Protein AF-A0A535W2A6-F1 (afdb_monomer_lite)

Secondary structure (DSSP, 8-state):
-EEEEEETTTEEEEEETTEEEEEEPPTT-EEEE-TTS-EEEE-TTS-EEEETTSEEEE--S-TTSSSPEEP-S-EEE--TT-PPP-

Radius of gyration: 12.58 Å; chains: 1; bounding box: 31×35×31 Å

pLDDT: mean 83.19, std 14.09, range [38.28, 96.44]

Sequence (86 aa):
MGLLIVDADFGTAAEGNYGIKPLIWPLGYTARRLAGGEVVVLNRTGDVVATTGHKYQFWTVAWGGGGPAHTGFCVNEWSPDATPAL

Foldseek 3Di:
DFQWAQDPPQRIWTQDPLGIAREDEPPQWDWDADPVRKIFIAHNVRDTLDIGRFDWDFPFPDSPDPHHTYGPPDIGGDDPPPDPDD

Structure (mmCIF, N/CA/C/O backbone):
data_AF-A0A535W2A6-F1
#
_entry.id   AF-A0A535W2A6-F1
#
loop_
_atom_site.group_PDB
_atom_site.id
_atom_site.type_symbol
_atom_site.label_atom_id
_atom_site.label_alt_id
_atom_site.label_comp_id
_atom_site.label_asym_id
_atom_site.label_entity_id
_atom_site.label_seq_id
_atom_site.pdbx_PDB_ins_code
_atom_site.Cartn_x
_atom_site.Cartn_y
_atom_site.Cartn_z
_atom_site.occupancy
_atom_site.B_iso_or_equiv
_atom_site.auth_seq_id
_atom_site.auth_comp_id
_atom_site.auth_asym_id
_atom_site.auth_atom_id
_atom_site.pdbx_PDB_model_num
ATOM 1 N N . MET A 1 1 ? -3.151 5.724 -13.143 1.00 81.88 1 MET A N 1
ATOM 2 C CA . MET A 1 1 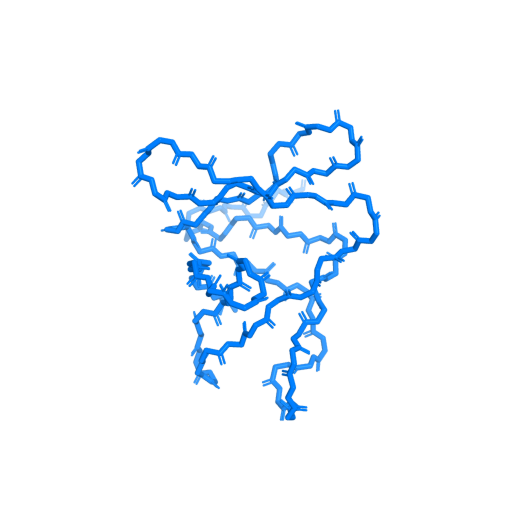? -3.987 4.924 -12.221 1.00 81.88 1 MET A CA 1
ATOM 3 C C . MET A 1 1 ? -3.417 3.522 -12.158 1.00 81.88 1 MET A C 1
ATOM 5 O O . MET A 1 1 ? -2.839 3.097 -13.153 1.00 81.88 1 MET A O 1
ATOM 9 N N . GLY A 1 2 ? -3.599 2.820 -11.044 1.00 87.69 2 GLY A N 1
ATOM 10 C CA . GLY A 1 2 ? -3.271 1.399 -10.946 1.00 87.69 2 GLY A CA 1
ATOM 11 C C . GLY A 1 2 ? -4.158 0.682 -9.936 1.00 87.69 2 GLY A C 1
ATOM 12 O O . GLY A 1 2 ? -4.608 1.300 -8.970 1.00 87.69 2 GLY A O 1
ATOM 13 N N . LEU A 1 3 ? -4.428 -0.598 -10.183 1.00 93.06 3 LEU A N 1
ATOM 14 C CA . LEU A 1 3 ? -5.023 -1.505 -9.206 1.00 93.06 3 LEU A CA 1
ATOM 15 C C . LEU A 1 3 ? -3.965 -1.813 -8.145 1.00 93.06 3 LEU A C 1
ATOM 17 O O . LEU A 1 3 ? -2.887 -2.291 -8.492 1.00 93.06 3 LEU A O 1
ATOM 21 N N . LEU A 1 4 ? -4.249 -1.528 -6.876 1.00 94.94 4 LEU A N 1
ATOM 22 C CA . LEU A 1 4 ? -3.357 -1.912 -5.788 1.00 94.94 4 LEU A CA 1
ATOM 23 C C . LEU A 1 4 ? -3.479 -3.420 -5.556 1.00 94.94 4 LEU A C 1
ATOM 25 O O . LEU A 1 4 ? -4.569 -3.927 -5.294 1.00 94.94 4 LEU A O 1
ATOM 29 N N . ILE A 1 5 ? -2.360 -4.127 -5.627 1.00 96.00 5 ILE A N 1
ATOM 30 C CA . ILE A 1 5 ? -2.271 -5.578 -5.466 1.00 96.00 5 ILE A CA 1
ATOM 31 C C . ILE A 1 5 ? -1.267 -5.933 -4.367 1.00 96.00 5 ILE A C 1
ATOM 33 O O . ILE A 1 5 ? -0.428 -5.118 -3.972 1.00 96.00 5 ILE A O 1
ATOM 37 N N . VAL A 1 6 ? -1.362 -7.162 -3.865 1.00 96.44 6 VAL A N 1
ATOM 38 C CA . VAL A 1 6 ? -0.393 -7.712 -2.911 1.00 96.44 6 VAL A CA 1
ATOM 39 C C . VAL A 1 6 ? 0.911 -8.020 -3.643 1.00 96.44 6 VAL A C 1
ATOM 41 O O . VAL A 1 6 ? 0.893 -8.606 -4.722 1.00 96.44 6 VAL A O 1
ATOM 44 N N . ASP A 1 7 ? 2.033 -7.666 -3.024 1.00 93.56 7 ASP A N 1
ATOM 45 C CA . ASP A 1 7 ? 3.377 -8.016 -3.487 1.00 93.56 7 ASP A CA 1
ATOM 46 C C . ASP A 1 7 ? 4.112 -8.765 -2.366 1.00 93.56 7 ASP A C 1
ATOM 48 O O . ASP A 1 7 ? 3.993 -8.407 -1.190 1.00 93.56 7 ASP A O 1
ATOM 52 N N . ALA A 1 8 ? 4.809 -9.850 -2.702 1.00 90.56 8 ALA A N 1
ATOM 53 C CA . ALA A 1 8 ? 5.461 -10.699 -1.706 1.00 90.56 8 ALA A CA 1
ATOM 54 C C . ALA A 1 8 ? 6.713 -10.047 -1.099 1.00 90.56 8 ALA A C 1
ATOM 56 O O . ALA A 1 8 ? 6.987 -10.261 0.081 1.00 90.56 8 ALA A O 1
ATOM 57 N N . ASP A 1 9 ? 7.420 -9.229 -1.880 1.00 90.44 9 ASP A N 1
ATOM 58 C CA . ASP A 1 9 ? 8.723 -8.668 -1.522 1.00 90.44 9 ASP A CA 1
ATOM 59 C C . ASP A 1 9 ? 8.592 -7.237 -0.980 1.00 90.44 9 ASP A C 1
ATOM 61 O O . ASP A 1 9 ? 9.295 -6.844 -0.050 1.00 90.44 9 ASP A O 1
ATOM 65 N N . PHE A 1 10 ? 7.652 -6.461 -1.525 1.00 88.88 10 PHE A N 1
ATOM 66 C CA . PHE A 1 10 ? 7.423 -5.053 -1.176 1.00 88.88 10 PHE A CA 1
ATOM 67 C C . PHE A 1 10 ? 6.126 -4.823 -0.388 1.00 88.88 10 PHE A C 1
ATOM 69 O O . PHE A 1 10 ? 5.794 -3.691 -0.033 1.00 88.88 10 PHE A O 1
ATOM 76 N N . GLY A 1 11 ? 5.355 -5.879 -0.122 1.00 91.38 11 GLY A N 1
ATOM 77 C CA . GLY A 1 11 ? 4.051 -5.822 0.542 1.00 91.38 11 GLY A CA 1
ATOM 78 C C . GLY A 1 11 ? 2.919 -5.385 -0.391 1.00 91.38 11 GLY A C 1
ATOM 79 O O . GLY A 1 11 ? 1.857 -6.010 -0.403 1.00 91.38 11 GLY A O 1
ATOM 80 N N . THR A 1 12 ? 3.147 -4.352 -1.206 1.00 94.75 12 THR A N 1
ATOM 81 C CA . THR A 1 12 ? 2.183 -3.875 -2.207 1.00 94.75 12 THR A CA 1
ATOM 82 C C . THR A 1 12 ? 2.844 -3.500 -3.527 1.00 94.75 12 THR A C 1
ATOM 84 O O . THR A 1 12 ? 3.926 -2.911 -3.547 1.00 94.75 12 THR A O 1
ATOM 87 N N . ALA A 1 13 ? 2.124 -3.733 -4.617 1.00 93.69 13 ALA A N 1
ATOM 88 C CA . ALA A 1 13 ? 2.438 -3.222 -5.942 1.00 93.69 13 ALA A CA 1
ATOM 89 C C . ALA A 1 13 ? 1.192 -2.577 -6.556 1.00 93.69 13 ALA A C 1
ATOM 91 O O . ALA A 1 13 ? 0.076 -2.763 -6.072 1.00 93.69 13 ALA A O 1
ATOM 92 N N . ALA A 1 14 ? 1.372 -1.820 -7.631 1.00 91.69 14 ALA A N 1
ATOM 93 C CA . ALA A 1 14 ? 0.268 -1.349 -8.444 1.00 91.69 14 ALA A CA 1
ATOM 94 C C . ALA A 1 14 ? 0.387 -1.869 -9.875 1.00 91.69 14 ALA A C 1
ATOM 96 O O . ALA A 1 14 ? 1.416 -1.706 -10.532 1.00 91.69 14 ALA A O 1
ATOM 97 N N . GLU A 1 15 ? -0.694 -2.475 -10.352 1.00 91.88 15 GLU A N 1
ATOM 98 C CA . GLU A 1 15 ? -0.852 -2.918 -11.730 1.00 91.88 15 GLU A CA 1
ATOM 99 C C . GLU A 1 15 ? -1.520 -1.806 -12.543 1.00 91.88 15 GLU A C 1
ATOM 101 O O . GLU A 1 15 ? -2.641 -1.379 -12.252 1.00 91.88 15 GLU A O 1
ATOM 106 N N . GLY A 1 16 ? -0.816 -1.299 -13.552 1.00 86.06 16 GLY A N 1
ATOM 107 C CA . GLY A 1 16 ? -1.326 -0.266 -14.447 1.00 86.06 16 GLY A CA 1
ATOM 108 C C . GLY A 1 16 ? -0.910 -0.496 -15.895 1.00 86.06 16 GLY A C 1
ATOM 109 O O . GLY A 1 16 ? -0.348 -1.527 -16.253 1.00 86.06 16 GLY A O 1
ATOM 110 N N . ASN A 1 17 ? -1.141 0.508 -16.741 1.00 81.44 17 ASN A N 1
ATOM 111 C CA . ASN A 1 17 ? -0.888 0.421 -18.188 1.00 81.44 17 ASN A CA 1
ATOM 112 C C . ASN A 1 17 ? 0.584 0.157 -18.559 1.00 81.44 17 ASN A C 1
ATOM 114 O O . ASN A 1 17 ? 0.871 -0.247 -19.679 1.00 81.44 17 ASN A O 1
ATOM 118 N N . TYR A 1 18 ? 1.511 0.400 -17.631 1.00 77.94 18 TYR A N 1
ATOM 119 C CA . TYR A 1 18 ? 2.951 0.186 -17.806 1.00 77.94 18 TYR A CA 1
ATOM 120 C C . TYR A 1 18 ? 3.446 -1.087 -17.096 1.00 77.94 18 TYR A C 1
ATOM 122 O O . TYR A 1 18 ? 4.645 -1.236 -16.857 1.00 77.94 18 TYR A O 1
ATOM 130 N N . GLY A 1 19 ? 2.523 -1.986 -16.737 1.00 86.44 19 GLY A N 1
ATOM 131 C CA . GLY A 1 19 ? 2.788 -3.224 -16.012 1.00 86.44 19 GLY A CA 1
ATOM 132 C C . GLY A 1 19 ? 2.653 -3.085 -14.495 1.00 86.44 19 GLY A C 1
ATOM 133 O O . GLY A 1 19 ? 2.071 -2.126 -13.979 1.00 86.44 19 GLY A O 1
ATOM 134 N N . ILE A 1 20 ? 3.198 -4.075 -13.789 1.00 90.56 20 ILE A N 1
ATOM 135 C CA . ILE A 1 20 ? 3.226 -4.128 -12.326 1.00 90.56 20 ILE A CA 1
ATOM 136 C C . ILE A 1 20 ? 4.439 -3.350 -11.818 1.00 90.56 20 ILE A C 1
ATOM 138 O O . ILE A 1 20 ? 5.566 -3.551 -12.278 1.00 90.56 20 ILE A O 1
ATOM 142 N N . LYS A 1 21 ? 4.207 -2.458 -10.854 1.00 90.06 21 LYS A N 1
ATOM 143 C CA . LYS A 1 21 ? 5.252 -1.681 -10.184 1.00 90.06 21 LYS A CA 1
ATOM 144 C C . LYS A 1 21 ? 5.168 -1.871 -8.671 1.00 90.06 21 LYS A C 1
ATOM 146 O O . LYS A 1 21 ? 4.150 -1.486 -8.093 1.00 90.06 21 LYS A O 1
ATOM 151 N N . PRO A 1 22 ? 6.217 -2.401 -8.017 1.00 92.44 22 PRO A N 1
ATOM 152 C CA . PRO A 1 22 ? 6.300 -2.399 -6.562 1.00 92.44 22 PRO A CA 1
ATOM 153 C C . PRO A 1 22 ? 6.220 -0.973 -6.020 1.00 92.44 22 PRO A C 1
ATOM 155 O O . PRO A 1 22 ? 6.736 -0.044 -6.649 1.00 92.44 22 PRO A O 1
ATOM 158 N N . LEU A 1 23 ? 5.572 -0.792 -4.871 1.00 90.31 23 LEU A N 1
ATOM 159 C CA . LEU A 1 23 ? 5.347 0.527 -4.287 1.00 90.31 23 LEU A CA 1
ATOM 160 C C . LEU A 1 23 ? 6.198 0.751 -3.041 1.00 90.31 23 LEU A C 1
ATOM 162 O O . LEU A 1 23 ? 6.278 -0.101 -2.162 1.00 90.31 23 LEU A O 1
ATOM 166 N N . ILE A 1 24 ? 6.775 1.946 -2.946 1.00 90.44 24 ILE A N 1
ATOM 167 C CA . ILE A 1 24 ? 7.437 2.443 -1.741 1.00 90.44 24 ILE A CA 1
ATOM 168 C C . ILE A 1 24 ? 6.567 3.545 -1.143 1.00 90.44 24 ILE A C 1
ATOM 170 O O . ILE A 1 24 ? 6.358 4.589 -1.765 1.00 90.44 24 ILE A O 1
ATOM 174 N N . TRP A 1 25 ? 6.088 3.315 0.074 1.00 90.12 25 TRP A N 1
ATOM 175 C CA . TRP A 1 25 ? 5.263 4.266 0.814 1.00 90.12 25 TRP A CA 1
ATOM 176 C C . TRP A 1 25 ? 6.109 5.305 1.563 1.00 90.12 25 TRP A C 1
ATOM 178 O O . TRP A 1 25 ? 7.251 5.010 1.930 1.00 90.12 25 TRP A O 1
ATOM 188 N N . PRO A 1 26 ? 5.582 6.519 1.830 1.00 89.19 26 PRO A N 1
ATOM 189 C CA . PRO A 1 26 ? 6.289 7.501 2.639 1.00 89.19 26 PRO A CA 1
ATOM 190 C C . PRO A 1 26 ? 6.595 6.974 4.045 1.00 89.19 26 PRO A C 1
ATOM 192 O O . PRO A 1 26 ? 5.880 6.140 4.601 1.00 89.19 26 PRO A O 1
ATOM 195 N N . LEU A 1 27 ? 7.638 7.519 4.671 1.00 89.75 27 LEU A N 1
ATOM 196 C CA . LEU A 1 27 ? 8.021 7.127 6.027 1.00 89.75 27 LEU A CA 1
ATOM 197 C C . LEU A 1 27 ? 6.890 7.347 7.043 1.00 89.75 27 LEU A C 1
ATOM 199 O O . LEU A 1 27 ? 6.317 8.436 7.158 1.00 89.75 27 LEU A O 1
ATOM 203 N N . GLY A 1 28 ? 6.642 6.319 7.854 1.00 90.06 28 GLY A N 1
ATOM 204 C CA . GLY A 1 28 ? 5.566 6.289 8.845 1.00 90.06 28 GLY A CA 1
ATOM 205 C C . GLY A 1 28 ? 4.255 5.704 8.325 1.00 90.06 28 GLY A C 1
ATOM 206 O O . GLY A 1 28 ? 3.310 5.617 9.098 1.00 90.06 28 GLY A O 1
ATOM 207 N N . TYR A 1 29 ? 4.195 5.295 7.056 1.00 92.94 29 TYR A N 1
ATOM 208 C CA . TYR A 1 29 ? 3.115 4.458 6.549 1.00 92.94 29 TYR A CA 1
ATOM 209 C C . TYR A 1 29 ? 3.426 2.990 6.847 1.00 92.94 29 TYR A C 1
ATOM 211 O O . TYR A 1 29 ? 4.589 2.597 6.944 1.00 92.94 29 TYR A O 1
ATOM 219 N N . THR A 1 30 ? 2.397 2.169 7.030 1.00 92.56 30 THR A N 1
ATOM 220 C CA . THR A 1 30 ? 2.552 0.744 7.348 1.00 92.56 30 THR A CA 1
ATOM 221 C C . THR A 1 30 ? 1.558 -0.089 6.557 1.00 92.56 30 THR A C 1
ATOM 223 O O . THR A 1 30 ? 0.353 0.132 6.639 1.00 92.56 30 THR A O 1
ATOM 226 N N . ALA A 1 31 ? 2.065 -1.078 5.823 1.00 92.00 31 ALA A N 1
ATOM 227 C CA . ALA A 1 31 ? 1.250 -2.101 5.185 1.00 92.00 31 ALA A CA 1
ATOM 228 C C . ALA A 1 31 ? 0.943 -3.221 6.191 1.00 92.00 31 ALA A C 1
ATOM 230 O O . ALA A 1 31 ? 1.848 -3.759 6.830 1.00 92.00 31 ALA A O 1
ATOM 231 N N . ARG A 1 32 ? -0.332 -3.586 6.331 1.00 93.62 32 ARG A N 1
ATOM 232 C CA . ARG A 1 32 ? -0.801 -4.639 7.237 1.00 93.62 32 ARG A CA 1
ATOM 233 C C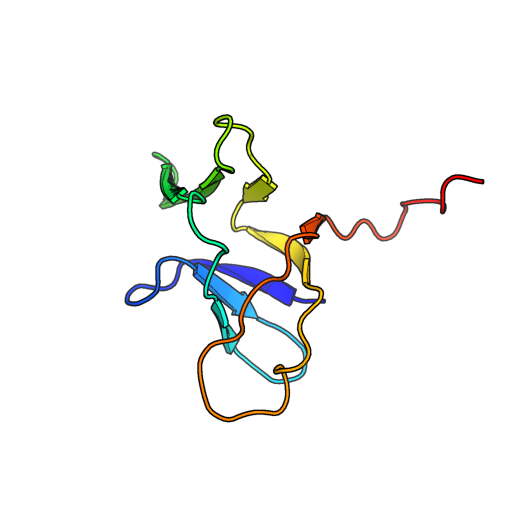 . ARG A 1 32 ? -1.699 -5.618 6.490 1.00 93.62 32 ARG A C 1
ATOM 235 O O . ARG A 1 32 ? -2.678 -5.208 5.873 1.00 93.62 32 ARG A O 1
ATOM 242 N N . ARG A 1 33 ? -1.394 -6.913 6.599 1.00 94.00 33 ARG A N 1
ATOM 243 C CA . ARG A 1 33 ? -2.250 -7.989 6.079 1.00 94.00 33 ARG A CA 1
ATOM 244 C C . ARG A 1 33 ? -3.529 -8.121 6.909 1.00 94.00 33 ARG A C 1
ATOM 246 O O . ARG A 1 33 ? -3.477 -8.068 8.138 1.00 94.00 33 ARG A O 1
ATOM 253 N N . LEU A 1 34 ? -4.655 -8.306 6.233 1.00 93.75 34 LEU A N 1
ATOM 254 C CA . LEU A 1 34 ? -5.950 -8.646 6.812 1.00 93.75 34 LEU A CA 1
ATOM 255 C C . LEU A 1 34 ? -6.204 -10.157 6.734 1.00 93.75 34 L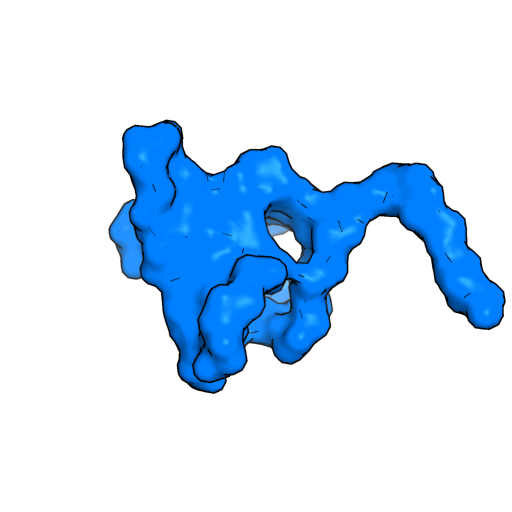EU A C 1
ATOM 257 O O . LEU A 1 34 ? -5.514 -10.886 6.021 1.00 93.75 34 LEU A O 1
ATOM 261 N N . ALA A 1 35 ? -7.215 -10.629 7.468 1.00 91.19 35 ALA A N 1
ATOM 262 C CA . ALA A 1 35 ? -7.574 -12.048 7.525 1.00 91.19 35 ALA A CA 1
ATOM 263 C C . ALA A 1 35 ? -8.046 -12.622 6.173 1.00 91.19 35 ALA A C 1
ATOM 265 O O . ALA A 1 35 ? -7.892 -13.819 5.949 1.00 91.19 35 ALA A O 1
ATOM 266 N N . GLY A 1 36 ? -8.576 -11.786 5.272 1.00 90.88 36 GLY A N 1
ATOM 267 C CA . GLY A 1 36 ? -8.982 -12.179 3.916 1.00 90.88 36 GLY A CA 1
ATOM 268 C C . GLY A 1 36 ? -7.833 -12.223 2.901 1.00 90.88 36 GLY A C 1
ATOM 269 O O . GLY A 1 36 ? -8.045 -12.569 1.742 1.00 90.88 36 GLY A O 1
ATOM 270 N N . GLY A 1 37 ? -6.600 -11.922 3.327 1.00 90.19 37 GLY A N 1
ATOM 271 C CA . GLY A 1 37 ? -5.417 -11.901 2.466 1.00 90.19 37 GLY A CA 1
ATOM 272 C C . GLY A 1 37 ? -5.139 -10.547 1.811 1.00 90.19 37 GLY A C 1
ATOM 273 O O . GLY A 1 37 ? -4.070 -10.375 1.223 1.00 90.19 37 GLY A O 1
ATOM 274 N N . GLU A 1 38 ? -6.039 -9.575 1.961 1.00 94.12 38 GLU A N 1
ATOM 275 C CA . GLU A 1 38 ? -5.825 -8.197 1.532 1.00 94.12 38 GLU A CA 1
ATOM 276 C C . GLU A 1 38 ? -4.730 -7.521 2.359 1.00 94.12 38 GLU A C 1
ATOM 278 O O . GLU A 1 38 ? -4.412 -7.912 3.485 1.00 94.12 38 GLU A O 1
ATOM 283 N N . VAL A 1 39 ? -4.172 -6.448 1.813 1.00 95.94 39 VAL A N 1
ATOM 284 C CA . VAL A 1 39 ? -3.279 -5.544 2.529 1.00 95.94 39 VAL A CA 1
ATOM 285 C C . VAL A 1 39 ? -3.942 -4.178 2.613 1.00 95.94 39 VAL A C 1
ATOM 287 O O . VAL A 1 39 ? -4.347 -3.614 1.598 1.00 95.94 39 VAL A O 1
ATOM 290 N N . VAL A 1 40 ? -4.019 -3.640 3.829 1.00 95.88 40 VAL A N 1
ATOM 291 C CA . VAL A 1 40 ? -4.341 -2.230 4.070 1.00 95.88 40 VAL A CA 1
ATOM 292 C C . VAL A 1 40 ? -3.063 -1.454 4.310 1.00 95.88 40 VAL A C 1
ATOM 294 O O . VAL A 1 40 ? -2.130 -1.952 4.940 1.00 95.88 40 VAL A O 1
ATOM 297 N N . VAL A 1 41 ? -3.034 -0.216 3.844 1.00 94.75 41 VAL A N 1
ATOM 298 C CA . VAL A 1 41 ? -1.954 0.723 4.108 1.00 94.75 41 VAL A CA 1
ATOM 299 C C . VAL A 1 41 ? -2.477 1.794 5.043 1.00 94.75 41 VAL A C 1
ATOM 301 O O . VAL A 1 41 ? -3.467 2.464 4.751 1.00 94.75 41 VAL A O 1
ATOM 304 N N . LEU A 1 42 ? -1.805 1.923 6.179 1.00 94.19 42 LEU A N 1
ATOM 305 C CA . LEU A 1 42 ? -2.096 2.895 7.218 1.00 94.19 42 LEU A CA 1
ATOM 306 C C . LEU A 1 42 ? -1.114 4.060 7.110 1.00 94.19 42 LEU A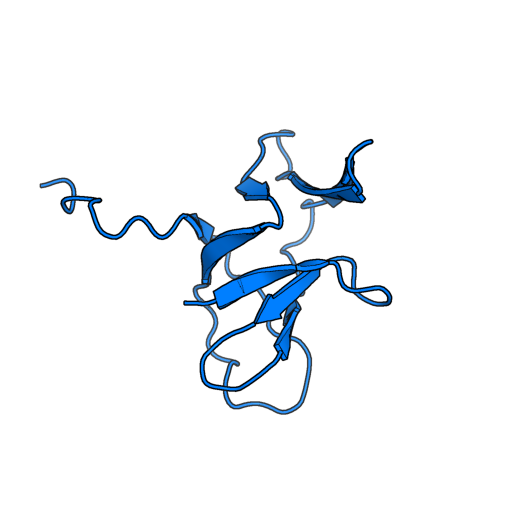 C 1
ATOM 308 O O . LEU A 1 42 ? 0.070 3.833 6.856 1.00 94.19 42 LEU A O 1
ATOM 312 N N . ASN A 1 43 ? -1.577 5.287 7.321 1.00 92.50 43 ASN A N 1
ATOM 313 C CA . ASN A 1 43 ? -0.700 6.445 7.501 1.00 92.50 43 ASN A CA 1
ATOM 314 C C . ASN A 1 43 ? -0.149 6.505 8.947 1.00 92.50 43 ASN A C 1
ATOM 316 O O . ASN A 1 43 ? -0.429 5.645 9.784 1.00 92.50 43 ASN A O 1
ATOM 320 N N . ARG A 1 44 ? 0.608 7.564 9.266 1.00 91.56 44 ARG A N 1
ATOM 321 C CA . ARG A 1 44 ? 1.218 7.752 10.596 1.00 91.56 44 ARG A CA 1
ATOM 322 C C . ARG A 1 44 ? 0.196 7.889 11.736 1.00 91.56 44 ARG A C 1
ATOM 324 O O . ARG A 1 44 ? 0.533 7.578 12.874 1.00 91.56 44 ARG A O 1
ATOM 331 N N . THR A 1 45 ? -1.013 8.372 11.455 1.00 93.50 45 THR A N 1
ATOM 332 C CA . THR A 1 45 ? -2.098 8.513 12.441 1.00 93.50 45 THR A CA 1
ATOM 333 C C . THR A 1 45 ? -2.913 7.231 12.605 1.00 93.50 45 THR A C 1
ATOM 335 O O . THR A 1 45 ? -3.716 7.142 13.529 1.00 93.50 45 THR A O 1
ATOM 338 N N . GLY A 1 46 ? -2.656 6.213 11.777 1.00 92.69 46 GLY A N 1
ATOM 339 C CA . GLY A 1 46 ? -3.359 4.934 11.800 1.00 92.69 46 GLY A CA 1
ATOM 340 C C . GLY A 1 46 ? -4.591 4.883 10.897 1.00 92.69 46 GLY A C 1
ATOM 341 O O . GLY A 1 46 ? -5.318 3.892 10.944 1.00 92.69 46 GLY A O 1
ATOM 342 N N . ASP A 1 47 ? -4.821 5.900 10.064 1.00 93.31 47 ASP A N 1
ATOM 343 C CA . ASP A 1 47 ? -5.932 5.912 9.114 1.00 93.31 47 ASP A CA 1
ATOM 344 C C . ASP A 1 47 ? -5.608 5.047 7.900 1.00 93.31 47 ASP A C 1
ATOM 346 O O . ASP A 1 47 ? -4.484 5.059 7.390 1.00 93.31 47 ASP A O 1
ATOM 350 N N . VAL A 1 48 ? -6.615 4.333 7.400 1.00 93.12 48 VAL A N 1
ATOM 351 C CA . VAL A 1 48 ? -6.510 3.577 6.150 1.00 93.12 48 VAL A CA 1
ATOM 352 C C . VAL A 1 48 ? -6.488 4.554 4.979 1.00 93.12 48 VAL A C 1
ATOM 354 O O . VAL A 1 48 ? -7.435 5.308 4.778 1.00 93.12 48 VAL A O 1
ATOM 357 N N . VAL A 1 49 ? -5.419 4.510 4.188 1.00 92.31 49 VAL A N 1
ATOM 358 C CA . VAL A 1 49 ? -5.265 5.331 2.976 1.00 92.31 49 VAL A CA 1
ATOM 359 C C . VAL A 1 49 ? -5.399 4.523 1.691 1.00 92.31 49 VAL A C 1
ATOM 361 O O . VAL A 1 49 ? -5.656 5.090 0.633 1.00 92.31 49 VAL A O 1
ATOM 364 N N . ALA A 1 50 ? -5.207 3.203 1.763 1.00 93.69 50 ALA A N 1
ATOM 365 C CA . ALA A 1 50 ? -5.379 2.318 0.623 1.00 93.69 50 ALA A CA 1
ATOM 366 C C . ALA A 1 50 ? -5.618 0.867 1.056 1.00 93.69 50 ALA A C 1
ATOM 368 O O . ALA A 1 50 ? -5.104 0.432 2.087 1.00 93.69 50 ALA A O 1
ATOM 369 N N . THR A 1 51 ? -6.335 0.110 0.228 1.00 95.88 51 THR A N 1
ATOM 370 C CA . THR A 1 51 ? -6.591 -1.323 0.406 1.00 95.88 51 THR A CA 1
ATOM 371 C C . THR A 1 51 ? -6.399 -2.035 -0.927 1.00 95.88 51 THR A C 1
ATOM 373 O O . THR A 1 51 ? -6.830 -1.547 -1.973 1.00 95.88 51 THR A O 1
ATOM 376 N N . THR A 1 52 ? -5.720 -3.182 -0.931 1.00 95.69 52 THR A N 1
ATOM 377 C CA . THR A 1 52 ? -5.558 -3.981 -2.156 1.00 95.69 52 THR A CA 1
ATOM 378 C C . THR A 1 52 ? -6.911 -4.415 -2.714 1.00 95.69 52 THR A C 1
ATOM 380 O O . THR A 1 52 ? -7.833 -4.675 -1.948 1.00 95.69 52 THR A O 1
ATOM 383 N N . GLY A 1 53 ? -7.024 -4.520 -4.037 1.00 94.56 53 GLY A N 1
ATOM 384 C CA . GLY A 1 53 ? -8.288 -4.768 -4.740 1.00 94.56 53 GLY A CA 1
ATOM 385 C C . GLY A 1 53 ? -8.974 -3.491 -5.237 1.00 94.56 53 GLY A C 1
ATOM 386 O O . GLY A 1 53 ? -9.860 -3.567 -6.084 1.00 94.56 53 GLY A O 1
ATOM 387 N N . HIS A 1 54 ? -8.519 -2.318 -4.789 1.00 93.38 54 HIS A N 1
ATOM 388 C CA . HIS A 1 54 ? -9.044 -1.019 -5.207 1.00 93.38 54 HIS A CA 1
ATOM 389 C C . HIS A 1 54 ? -8.099 -0.314 -6.189 1.00 93.38 54 HIS A C 1
ATOM 391 O O . HIS A 1 54 ? -6.884 -0.545 -6.208 1.00 93.38 54 HIS A O 1
ATOM 397 N N . LYS A 1 55 ? -8.659 0.556 -7.035 1.00 91.25 55 LYS A N 1
ATOM 398 C CA . LYS A 1 55 ? -7.888 1.365 -7.988 1.00 91.25 55 LYS A CA 1
ATOM 399 C C . LYS A 1 55 ? -7.562 2.716 -7.379 1.00 91.25 55 LYS A C 1
ATOM 401 O O . LYS A 1 55 ? -8.429 3.359 -6.806 1.00 91.25 55 LYS A O 1
ATOM 406 N N . TYR A 1 56 ? -6.337 3.183 -7.589 1.00 88.31 56 TYR A N 1
ATOM 407 C CA . TYR A 1 56 ? -5.883 4.472 -7.077 1.00 88.31 56 TYR A CA 1
AT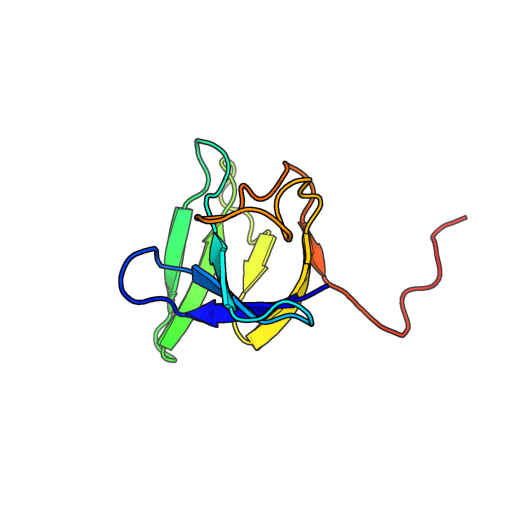OM 408 C C . TYR A 1 56 ? -5.185 5.301 -8.149 1.00 88.31 56 TYR A C 1
ATOM 410 O O . TYR A 1 56 ? -4.565 4.793 -9.097 1.00 88.31 56 TYR A O 1
ATOM 418 N N . GLN A 1 57 ? -5.246 6.615 -7.970 1.00 85.25 57 GLN A N 1
ATOM 419 C CA . GLN A 1 57 ? -4.344 7.541 -8.627 1.00 85.25 57 GLN A CA 1
ATOM 420 C C . GLN A 1 57 ? -3.127 7.769 -7.730 1.00 85.25 57 GLN A C 1
ATOM 422 O O . GLN A 1 57 ? -3.184 8.494 -6.741 1.00 85.25 57 GLN A O 1
ATOM 427 N N . PHE A 1 58 ? -2.005 7.163 -8.110 1.00 78.75 58 PHE A N 1
ATOM 428 C CA . PHE A 1 58 ? -0.720 7.398 -7.464 1.00 78.75 58 PHE A CA 1
ATOM 429 C C . PHE A 1 58 ? -0.046 8.611 -8.096 1.00 78.75 58 PHE A C 1
ATOM 431 O O . PHE A 1 58 ? 0.265 8.603 -9.291 1.00 78.75 58 PHE A O 1
ATOM 438 N N . TRP A 1 59 ? 0.202 9.644 -7.296 1.00 70.62 59 TRP A N 1
ATOM 439 C CA . TRP A 1 59 ? 1.055 10.758 -7.694 1.00 70.62 59 TRP A CA 1
ATOM 440 C C . TRP A 1 59 ? 2.517 10.325 -7.603 1.00 70.62 59 TRP A C 1
ATOM 442 O O . TRP A 1 59 ? 3.146 10.408 -6.551 1.00 70.62 59 TRP A O 1
ATOM 452 N N . THR A 1 60 ? 3.043 9.800 -8.707 1.00 65.00 60 THR A N 1
ATOM 453 C CA . THR A 1 60 ? 4.446 9.398 -8.811 1.00 65.00 60 THR A CA 1
ATOM 454 C C . THR A 1 60 ? 5.004 9.720 -10.189 1.00 65.00 60 THR A C 1
ATOM 456 O O . THR A 1 60 ? 4.351 9.510 -11.211 1.00 65.00 60 THR A O 1
ATOM 459 N N . VAL A 1 61 ? 6.229 10.241 -10.206 1.00 55.25 61 VAL A N 1
ATOM 460 C CA . VAL A 1 61 ? 6.987 10.603 -11.414 1.00 55.25 61 VAL A CA 1
ATOM 461 C C . VAL A 1 61 ? 7.620 9.385 -12.106 1.00 55.25 61 VAL A C 1
ATOM 463 O O . VAL A 1 61 ? 8.103 9.506 -13.226 1.00 55.25 61 VAL A O 1
ATOM 466 N N . ALA A 1 62 ? 7.610 8.204 -11.477 1.00 55.44 62 ALA A N 1
ATOM 467 C CA . ALA A 1 62 ? 8.496 7.092 -11.839 1.00 55.44 62 ALA A CA 1
ATOM 468 C C . ALA A 1 62 ? 7.821 5.872 -12.501 1.00 55.44 62 ALA A C 1
ATOM 470 O O . ALA A 1 62 ? 8.418 4.800 -12.537 1.00 55.44 62 ALA A O 1
ATOM 471 N N . TRP A 1 63 ? 6.617 5.992 -13.076 1.00 60.22 63 TRP A N 1
ATOM 472 C CA . TRP A 1 63 ? 5.984 4.856 -13.781 1.00 60.22 63 TRP A CA 1
ATOM 473 C C . TRP A 1 63 ? 6.811 4.332 -14.970 1.00 60.22 63 TRP A C 1
ATOM 475 O O . TRP A 1 63 ? 6.768 3.140 -15.267 1.00 60.22 63 TRP A O 1
ATOM 485 N N . GLY A 1 64 ? 7.592 5.199 -15.622 1.00 57.66 64 GLY A N 1
ATOM 486 C CA . GLY A 1 64 ? 8.441 4.841 -16.765 1.00 57.66 64 GLY A CA 1
ATOM 487 C C . GLY A 1 64 ? 9.855 4.359 -16.415 1.00 57.66 64 GLY A C 1
ATOM 488 O O . GLY A 1 64 ? 10.578 3.939 -17.311 1.00 57.66 64 GLY A O 1
ATOM 489 N N . GLY A 1 65 ? 10.272 4.419 -15.143 1.00 62.91 65 GLY A N 1
ATOM 490 C CA . GLY A 1 65 ? 11.616 4.017 -14.710 1.00 62.91 65 GLY A CA 1
ATOM 491 C C . GLY A 1 65 ? 11.732 2.521 -14.392 1.00 62.91 65 GLY A C 1
ATOM 492 O O . GLY A 1 65 ? 10.742 1.859 -14.066 1.00 62.91 65 GLY A O 1
ATOM 493 N N . GLY A 1 66 ? 12.948 1.973 -14.468 1.00 64.06 66 GLY A N 1
ATOM 494 C CA . GLY A 1 66 ? 13.261 0.642 -13.939 1.00 64.06 66 GLY A CA 1
ATOM 495 C C . GLY A 1 66 ? 13.401 0.697 -12.416 1.00 64.06 66 GLY A C 1
ATOM 496 O O . GLY A 1 66 ? 14.298 1.368 -11.918 1.00 64.06 66 GLY A O 1
ATOM 497 N N . GLY A 1 67 ? 12.509 0.026 -11.684 1.00 79.19 67 GLY A N 1
ATOM 498 C CA . GLY A 1 67 ? 12.525 -0.043 -10.218 1.00 79.19 67 GLY A CA 1
ATOM 499 C C . GLY A 1 67 ? 11.162 0.229 -9.561 1.00 79.19 67 GLY A C 1
ATOM 500 O O . GLY A 1 67 ? 10.174 0.453 -10.270 1.00 79.19 67 GLY A O 1
ATOM 501 N N . PRO A 1 68 ? 11.100 0.189 -8.215 1.00 85.50 68 PRO A N 1
ATOM 502 C CA . PRO A 1 68 ? 9.898 0.515 -7.450 1.00 85.50 68 PRO A CA 1
ATOM 503 C C . PRO A 1 68 ? 9.475 1.980 -7.610 1.00 85.50 68 PRO A C 1
ATOM 505 O O . PRO A 1 68 ? 10.309 2.877 -7.754 1.00 85.50 68 PRO A O 1
ATOM 508 N N . ALA A 1 69 ? 8.173 2.236 -7.523 1.00 86.06 69 ALA A N 1
ATOM 509 C CA . ALA A 1 69 ? 7.608 3.576 -7.575 1.00 86.06 69 ALA A CA 1
ATOM 510 C C . ALA A 1 69 ? 7.332 4.107 -6.162 1.00 86.06 69 ALA A C 1
ATOM 512 O O . ALA A 1 69 ? 6.647 3.470 -5.367 1.00 86.06 69 ALA A O 1
ATOM 513 N N . HIS A 1 70 ? 7.815 5.311 -5.858 1.00 86.56 70 HIS A N 1
ATOM 514 C CA . HIS A 1 70 ? 7.453 5.998 -4.619 1.00 86.56 70 HIS A CA 1
ATOM 515 C C . HIS A 1 70 ? 6.033 6.544 -4.737 1.00 86.56 70 HIS A C 1
ATOM 517 O O . HIS A 1 70 ? 5.767 7.358 -5.625 1.00 86.56 70 HIS A O 1
ATOM 523 N N . THR A 1 71 ?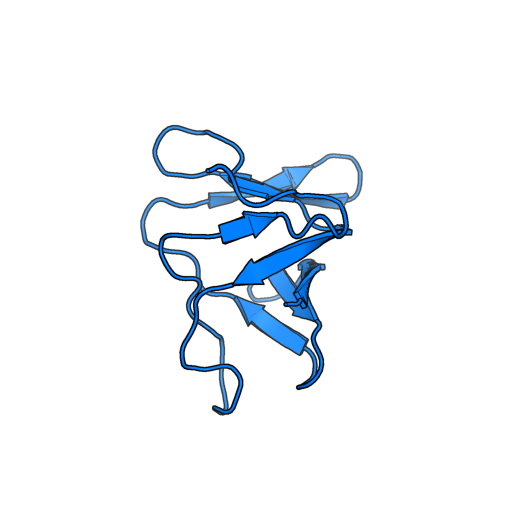 5.129 6.120 -3.859 1.00 79.50 71 THR A N 1
ATOM 524 C CA . THR A 1 71 ? 3.804 6.729 -3.745 1.00 79.50 71 THR A CA 1
ATOM 525 C C . THR A 1 71 ? 3.988 8.096 -3.092 1.00 79.50 71 THR A C 1
ATOM 527 O O . THR A 1 71 ? 4.529 8.178 -1.988 1.00 79.50 71 THR A O 1
ATOM 530 N N . GLY A 1 72 ? 3.589 9.183 -3.754 1.00 73.81 72 GLY A N 1
ATOM 531 C CA . GLY A 1 72 ? 3.555 10.496 -3.109 1.00 73.81 72 GLY A CA 1
ATOM 532 C C . GLY A 1 72 ? 2.647 10.510 -1.870 1.00 73.81 72 GLY A C 1
ATOM 533 O O . GLY A 1 72 ? 1.948 9.542 -1.576 1.00 73.81 72 GLY A O 1
ATOM 534 N N . PHE A 1 73 ? 2.609 11.637 -1.157 1.00 69.62 73 PHE A N 1
ATOM 535 C CA . PHE A 1 73 ? 1.748 11.807 0.026 1.00 69.62 73 PHE A CA 1
ATOM 536 C C . PHE A 1 73 ? 0.243 11.782 -0.286 1.00 69.62 73 PHE A C 1
ATOM 538 O O . PHE A 1 73 ? -0.571 11.742 0.631 1.00 69.62 73 PHE A O 1
ATOM 545 N N . CYS A 1 74 ? -0.121 11.813 -1.568 1.00 61.72 74 CYS A N 1
ATOM 546 C CA . CYS A 1 74 ? -1.494 11.858 -2.044 1.00 61.72 74 CYS A CA 1
ATOM 547 C C . CYS A 1 74 ? -1.799 10.551 -2.786 1.00 61.72 74 CYS A C 1
ATOM 549 O O . CYS A 1 74 ? -1.335 10.349 -3.914 1.00 61.72 74 CYS A O 1
ATOM 551 N N . VAL A 1 75 ? -2.571 9.668 -2.153 1.00 73.00 75 VAL A N 1
ATOM 552 C CA . VAL A 1 75 ? -3.149 8.479 -2.787 1.00 73.00 75 VAL A CA 1
ATOM 553 C C . VAL A 1 75 ? -4.658 8.633 -2.723 1.00 73.00 75 VAL A C 1
ATOM 555 O O . VAL A 1 75 ? -5.249 8.546 -1.654 1.00 73.00 75 VAL A O 1
ATOM 558 N N . ASN A 1 76 ? -5.264 8.914 -3.874 1.00 79.12 76 ASN A N 1
ATOM 559 C CA . ASN A 1 76 ? -6.710 9.063 -3.986 1.00 79.12 76 ASN A CA 1
ATOM 560 C C . ASN A 1 76 ? -7.281 7.792 -4.593 1.00 79.12 76 ASN A C 1
ATOM 562 O O . ASN A 1 76 ? -6.801 7.338 -5.640 1.00 79.12 76 ASN A O 1
ATOM 566 N N . GLU A 1 77 ? -8.293 7.223 -3.942 1.00 80.81 77 GLU A N 1
ATOM 567 C CA . GLU A 1 77 ? -9.063 6.143 -4.543 1.00 80.81 77 GLU A CA 1
ATOM 568 C C . GLU A 1 77 ? -9.704 6.661 -5.826 1.00 80.81 77 GLU A C 1
ATOM 570 O O . GLU A 1 77 ? -10.337 7.718 -5.859 1.00 80.81 77 GLU A O 1
ATOM 575 N N . TRP A 1 78 ? -9.455 5.951 -6.918 1.00 75.06 78 TRP A N 1
ATOM 576 C CA . TRP A 1 78 ? -10.030 6.301 -8.196 1.00 75.06 78 TRP A CA 1
ATOM 577 C C . TRP A 1 78 ? -11.467 5.801 -8.222 1.00 75.06 78 TRP A C 1
ATOM 579 O O . TRP A 1 78 ? -11.710 4.596 -8.269 1.00 75.06 78 TRP A O 1
ATOM 589 N N . SER A 1 79 ? -12.404 6.742 -8.238 1.00 72.50 79 SER A N 1
ATOM 590 C CA . SER A 1 79 ? -13.803 6.472 -8.530 1.00 72.50 79 SER A CA 1
ATOM 591 C C . SER A 1 79 ? -14.144 7.073 -9.897 1.00 72.50 79 SER A C 1
ATOM 593 O O . SER A 1 79 ? -13.893 8.265 -10.099 1.00 72.50 79 SER A O 1
ATOM 595 N N . PRO A 1 80 ? -14.699 6.292 -10.843 1.00 63.59 80 PRO A N 1
ATOM 596 C CA . PRO A 1 80 ? -15.144 6.822 -12.133 1.00 63.59 80 PRO A CA 1
ATOM 597 C C . PRO A 1 80 ? -16.258 7.870 -11.988 1.00 63.59 80 PRO A C 1
ATOM 599 O O . PRO A 1 80 ? -16.410 8.704 -12.875 1.00 63.59 80 PRO A O 1
ATOM 602 N N . ASP A 1 81 ? -16.978 7.851 -10.861 1.00 65.81 81 ASP A N 1
ATOM 603 C CA . ASP A 1 81 ? -18.116 8.726 -10.564 1.00 65.81 81 ASP A CA 1
ATOM 604 C C . ASP A 1 81 ? -17.765 9.864 -9.589 1.00 65.81 81 ASP A C 1
ATOM 606 O O . ASP A 1 81 ? -18.650 10.595 -9.144 1.00 65.81 81 ASP A O 1
ATOM 610 N N . ALA A 1 82 ? -16.488 10.032 -9.219 1.00 60.19 82 ALA A N 1
ATOM 611 C CA . ALA A 1 82 ? -16.075 11.159 -8.387 1.00 60.19 82 ALA A CA 1
ATOM 612 C C . ALA A 1 82 ? -16.167 12.460 -9.195 1.00 60.19 82 ALA A C 1
ATOM 614 O O . ALA A 1 82 ? -15.244 12.841 -9.917 1.00 60.19 82 ALA A O 1
ATOM 615 N N . THR A 1 83 ? -17.291 13.158 -9.059 1.00 47.25 83 THR A N 1
ATOM 616 C CA . THR A 1 83 ? -17.430 14.552 -9.475 1.00 47.25 83 THR A CA 1
ATOM 617 C C . THR A 1 83 ? -16.318 15.363 -8.798 1.00 47.25 83 THR A C 1
ATOM 619 O O . THR A 1 83 ? -16.175 15.261 -7.575 1.00 47.25 83 THR A O 1
ATOM 622 N N . PRO A 1 84 ? -15.511 16.156 -9.529 1.00 42.94 84 PRO A N 1
ATOM 623 C CA . PRO A 1 84 ? -14.546 17.036 -8.885 1.00 42.94 84 PRO A CA 1
ATOM 624 C C . PRO A 1 84 ? -15.309 17.979 -7.951 1.00 42.94 84 PRO A C 1
ATOM 626 O O . PRO A 1 84 ? -16.282 18.611 -8.368 1.00 42.94 84 PRO A O 1
ATOM 629 N N . ALA A 1 85 ? -14.905 18.025 -6.681 1.00 49.38 85 ALA A N 1
ATOM 630 C CA . ALA A 1 85 ? -15.428 19.008 -5.745 1.00 49.38 85 ALA A CA 1
ATOM 631 C C . ALA A 1 85 ? -15.114 20.409 -6.299 1.00 49.38 85 ALA A C 1
ATOM 633 O O . ALA A 1 85 ? -13.954 20.696 -6.604 1.00 49.38 85 ALA A O 1
ATOM 634 N N . LEU A 1 86 ? -16.168 21.208 -6.498 1.00 38.28 86 LEU A N 1
ATOM 635 C CA . LEU A 1 86 ? -16.100 22.617 -6.899 1.00 38.28 86 LEU A CA 1
ATOM 636 C C . LEU A 1 86 ? -15.428 23.470 -5.821 1.00 38.28 86 LEU A C 1
ATOM 638 O O . LEU A 1 86 ? -15.678 23.199 -4.623 1.00 38.28 86 LEU A O 1
#